Protein AF-C9J8E4-F1 (afdb_monomer_lite)

Structure (mmCIF, N/CA/C/O backbone):
data_AF-C9J8E4-F1
#
_entry.id   AF-C9J8E4-F1
#
loop_
_atom_site.group_PDB
_atom_site.id
_atom_site.type_symbol
_atom_site.label_atom_id
_atom_site.label_alt_id
_atom_site.label_comp_id
_atom_site.label_asym_id
_atom_site.label_entity_id
_atom_site.label_seq_id
_atom_site.pdbx_PDB_ins_code
_atom_site.Cartn_x
_atom_site.Cartn_y
_atom_site.Cartn_z
_atom_site.occupancy
_atom_site.B_iso_or_equiv
_atom_site.auth_seq_id
_atom_site.auth_comp_id
_atom_site.auth_asym_id
_atom_site.auth_atom_id
_atom_site.pdbx_PDB_model_num
ATOM 1 N N . MET A 1 1 ? -15.011 7.018 44.581 1.00 42.94 1 MET A N 1
ATOM 2 C CA . MET A 1 1 ? -14.290 7.298 43.325 1.00 42.94 1 MET A CA 1
ATOM 3 C C . MET A 1 1 ? -13.657 5.985 42.900 1.00 42.94 1 MET A C 1
ATOM 5 O O . MET A 1 1 ? -12.860 5.458 43.658 1.00 42.94 1 MET A O 1
ATOM 9 N N . ARG A 1 2 ? -14.140 5.370 41.814 1.00 48.75 2 ARG A N 1
ATOM 10 C CA . ARG A 1 2 ? -13.551 4.152 41.240 1.00 48.75 2 ARG A CA 1
ATOM 11 C C . ARG A 1 2 ? -12.399 4.628 40.364 1.00 48.75 2 ARG A C 1
ATOM 13 O O . ARG A 1 2 ? -12.654 5.204 39.313 1.00 48.75 2 ARG A O 1
ATOM 20 N N . GLU A 1 3 ? -11.175 4.491 40.849 1.00 53.59 3 GLU A N 1
ATOM 21 C CA . GLU A 1 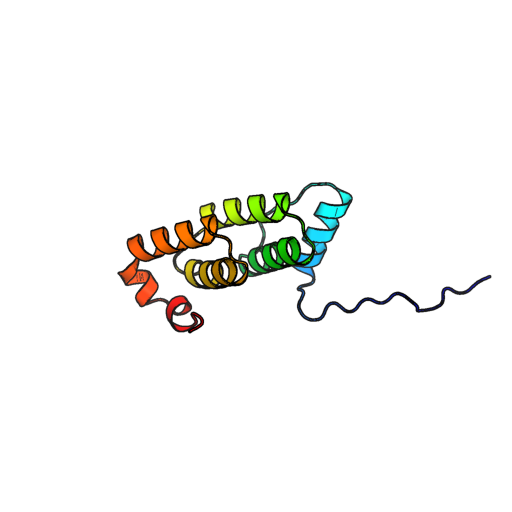3 ? -9.991 4.623 40.004 1.00 53.59 3 GLU A CA 1
ATOM 22 C C . GLU A 1 3 ? -10.079 3.544 38.918 1.00 53.59 3 GLU A C 1
ATOM 24 O O . GLU A 1 3 ? -10.366 2.381 39.213 1.00 53.59 3 GLU A O 1
ATOM 29 N N . SER A 1 4 ? -9.951 3.950 37.656 1.00 60.94 4 SER A N 1
ATOM 30 C CA . SER A 1 4 ? -9.931 3.055 36.504 1.00 60.94 4 SER A CA 1
ATOM 31 C C . SER A 1 4 ? -8.790 2.052 36.675 1.00 60.94 4 SER A C 1
ATOM 33 O O . SER A 1 4 ? -7.635 2.455 36.801 1.00 60.94 4 SER A O 1
ATOM 35 N N . GLN A 1 5 ? -9.096 0.755 36.697 1.00 60.66 5 GLN A N 1
ATOM 36 C CA . GLN A 1 5 ? -8.067 -0.278 36.578 1.00 60.66 5 GLN A CA 1
ATOM 37 C C . GLN A 1 5 ? -7.298 -0.052 35.261 1.00 60.66 5 GLN A C 1
ATOM 39 O O . GLN A 1 5 ? -7.939 0.267 34.254 1.00 60.66 5 GLN A O 1
ATOM 44 N N . PRO A 1 6 ? -5.964 -0.220 35.222 1.00 60.06 6 PRO A N 1
ATOM 45 C CA . PRO A 1 6 ? -5.197 -0.229 33.979 1.00 60.06 6 PRO A CA 1
ATOM 46 C C . PRO A 1 6 ? -5.451 -1.555 33.243 1.00 60.06 6 PRO A C 1
ATOM 48 O O . PRO A 1 6 ? -4.574 -2.394 33.089 1.00 60.06 6 PRO A O 1
ATOM 51 N N . GLU A 1 7 ? -6.696 -1.789 32.846 1.00 63.28 7 GLU A N 1
ATOM 52 C CA . GLU A 1 7 ? -7.149 -2.960 32.102 1.00 63.28 7 GLU A CA 1
ATOM 53 C C . GLU A 1 7 ? -7.727 -2.476 30.771 1.00 63.28 7 GLU A C 1
ATOM 55 O O . GLU A 1 7 ? -8.941 -2.467 30.607 1.00 63.28 7 GLU A O 1
ATOM 60 N N . ALA A 1 8 ? -6.872 -2.006 29.852 1.00 70.81 8 ALA A N 1
ATOM 61 C CA . ALA A 1 8 ? -7.169 -1.943 28.408 1.00 70.81 8 ALA A CA 1
ATOM 62 C C . ALA A 1 8 ? -6.001 -1.386 27.561 1.00 70.81 8 ALA A C 1
ATOM 64 O O . ALA A 1 8 ? -6.239 -0.728 26.550 1.00 70.81 8 ALA A O 1
ATOM 65 N N . GLU A 1 9 ? -4.735 -1.598 27.927 1.00 80.88 9 GLU A N 1
ATOM 66 C CA . GLU A 1 9 ? -3.655 -1.295 26.977 1.00 80.88 9 GLU A CA 1
ATOM 67 C C . GLU A 1 9 ? -3.547 -2.442 25.967 1.00 80.88 9 GLU A C 1
ATOM 69 O O . GLU A 1 9 ? -3.284 -3.586 26.337 1.00 80.88 9 GLU A O 1
ATOM 74 N N . ILE A 1 10 ? -3.789 -2.143 24.687 1.00 85.06 10 ILE A N 1
ATOM 75 C CA . ILE A 1 10 ? -3.622 -3.090 23.580 1.00 85.06 10 ILE A CA 1
ATOM 76 C C . ILE A 1 10 ? -2.342 -2.694 22.834 1.00 85.06 10 ILE A C 1
ATOM 78 O O . ILE A 1 10 ? -2.365 -1.720 22.078 1.00 85.06 10 ILE A O 1
ATOM 82 N N . PRO A 1 11 ? -1.214 -3.397 23.042 1.00 85.00 11 PRO A N 1
ATOM 83 C CA . PRO A 1 11 ? 0.023 -3.082 22.341 1.00 85.00 11 PRO A CA 1
ATOM 84 C C . PRO A 1 11 ? -0.085 -3.462 20.860 1.00 85.00 11 PRO A C 1
ATOM 86 O O . PRO A 1 11 ? -0.464 -4.583 20.518 1.00 85.00 11 PRO A O 1
ATOM 89 N N . LEU A 1 12 ? 0.298 -2.537 19.980 1.00 85.94 12 LEU A N 1
ATOM 90 C CA . LEU A 1 12 ? 0.407 -2.755 18.538 1.00 85.94 12 LEU A CA 1
ATOM 91 C C . LEU A 1 12 ? 1.894 -2.783 18.169 1.00 85.94 12 LEU A C 1
ATOM 93 O O . LEU A 1 12 ? 2.540 -1.741 18.155 1.00 85.94 12 LEU A O 1
ATOM 97 N N . GLN A 1 13 ? 2.452 -3.978 17.956 1.00 79.56 13 GLN A N 1
ATOM 98 C CA . GLN A 1 13 ? 3.901 -4.153 17.759 1.00 79.56 13 GLN A CA 1
ATOM 99 C C . GLN A 1 13 ? 4.348 -3.878 16.315 1.00 79.56 13 GLN A C 1
ATOM 101 O O . GLN A 1 13 ? 5.363 -3.224 16.111 1.00 79.56 13 GLN A O 1
ATOM 106 N N . ASP A 1 14 ? 3.552 -4.296 15.329 1.00 77.69 14 ASP A N 1
ATOM 107 C CA . ASP A 1 14 ? 3.876 -4.180 13.899 1.00 77.69 14 ASP A CA 1
ATOM 108 C C . ASP A 1 14 ? 2.987 -3.130 13.231 1.00 77.69 14 ASP A C 1
ATOM 110 O O . ASP A 1 14 ? 2.214 -3.410 12.313 1.00 77.69 14 ASP A O 1
ATOM 114 N N . THR A 1 15 ? 2.938 -1.933 13.807 1.00 82.44 15 THR A N 1
ATOM 115 C CA . THR A 1 15 ? 2.047 -0.879 13.323 1.00 82.44 15 THR A CA 1
ATOM 116 C C . THR A 1 15 ? 2.677 0.481 13.552 1.00 82.44 15 THR A C 1
ATOM 118 O O . THR A 1 15 ? 2.944 0.868 14.690 1.00 82.44 15 THR A O 1
ATOM 121 N N . THR A 1 16 ? 2.884 1.223 12.468 1.00 89.31 16 THR A N 1
ATOM 122 C CA . THR A 1 16 ? 3.354 2.605 12.533 1.00 89.31 16 THR A CA 1
ATOM 123 C C . THR A 1 16 ? 2.267 3.521 13.091 1.00 89.31 16 THR A C 1
ATOM 125 O O . THR A 1 16 ? 1.065 3.335 12.861 1.00 89.31 16 THR A O 1
ATOM 128 N N . ALA A 1 17 ? 2.686 4.517 13.875 1.00 90.81 17 ALA A N 1
ATOM 129 C CA . ALA A 1 17 ? 1.763 5.441 14.530 1.00 90.81 17 ALA A CA 1
ATOM 130 C C . ALA A 1 17 ? 0.986 6.273 13.499 1.00 90.81 17 ALA A C 1
ATOM 132 O O . ALA A 1 17 ? -0.194 6.570 13.696 1.00 90.81 17 ALA A O 1
ATOM 133 N N . GLU A 1 18 ? 1.633 6.612 12.388 1.00 92.50 18 GLU A N 1
ATOM 134 C CA . GLU A 1 18 ? 1.089 7.362 11.264 1.00 92.50 18 GLU A CA 1
ATOM 135 C C . GLU A 1 18 ? -0.057 6.594 10.596 1.00 92.50 18 GLU A C 1
ATOM 137 O O . GLU A 1 18 ? -1.191 7.084 10.577 1.00 92.50 18 GLU A O 1
ATOM 142 N N . ALA A 1 19 ? 0.197 5.358 10.151 1.00 93.31 19 ALA A N 1
ATOM 143 C CA . ALA A 1 19 ? -0.808 4.530 9.489 1.00 93.31 19 ALA A CA 1
ATOM 144 C C . ALA A 1 19 ? -1.993 4.221 10.418 1.00 93.31 19 ALA A C 1
ATOM 146 O O . ALA A 1 19 ? -3.156 4.301 10.013 1.00 93.31 19 ALA A O 1
ATOM 147 N N . PHE A 1 20 ? -1.734 3.949 11.701 1.0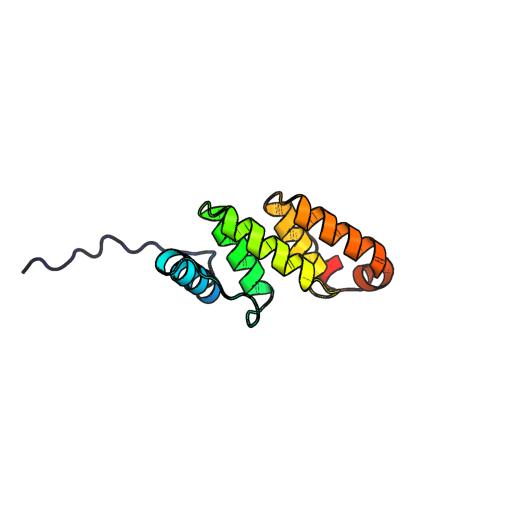0 94.00 20 PHE A N 1
ATOM 148 C CA . PHE A 1 20 ? -2.813 3.723 12.662 1.00 94.00 20 PHE A CA 1
ATOM 149 C C . PHE A 1 20 ? -3.633 4.984 12.937 1.00 94.00 20 PHE A C 1
ATOM 151 O O . PHE A 1 20 ? -4.856 4.921 13.050 1.00 94.00 20 PHE A O 1
ATOM 158 N N . THR A 1 21 ? -2.989 6.151 12.992 1.00 93.31 21 THR A N 1
ATOM 159 C CA . THR A 1 21 ? -3.688 7.432 13.143 1.00 93.31 21 THR A CA 1
ATOM 160 C C . THR A 1 21 ? -4.601 7.702 11.950 1.00 93.31 21 THR A C 1
ATOM 162 O O . THR A 1 21 ? -5.729 8.166 12.136 1.00 93.31 21 THR A O 1
ATOM 165 N N . MET A 1 22 ? -4.156 7.393 10.729 1.00 94.31 22 MET A N 1
ATOM 166 C CA . MET A 1 22 ? -5.008 7.460 9.538 1.00 94.31 22 MET A CA 1
ATOM 167 C C . MET A 1 22 ? -6.205 6.515 9.653 1.00 94.31 22 MET A C 1
ATOM 169 O O . MET A 1 22 ? -7.331 6.922 9.362 1.00 94.31 22 MET A O 1
ATOM 173 N N . LEU A 1 23 ? -5.989 5.290 10.142 1.00 94.44 23 LEU A N 1
ATOM 174 C CA . LEU A 1 23 ? -7.063 4.310 10.303 1.00 94.44 23 LEU A CA 1
ATOM 175 C C . LEU A 1 23 ? -8.087 4.774 11.330 1.00 94.44 23 LEU A C 1
ATOM 177 O O . LEU A 1 23 ? -9.284 4.726 11.061 1.00 94.44 23 LEU A O 1
ATOM 181 N N . LEU A 1 24 ? -7.640 5.293 12.472 1.00 94.38 24 LEU A N 1
ATOM 182 C CA . LEU A 1 24 ? -8.537 5.869 13.468 1.00 94.38 24 LEU A CA 1
ATOM 183 C C . LEU A 1 24 ? -9.342 7.031 12.879 1.00 94.38 24 LEU A C 1
ATOM 185 O O . LEU A 1 24 ? -10.561 7.066 13.029 1.00 94.38 24 LEU A O 1
ATOM 189 N N . LYS A 1 25 ? -8.707 7.959 12.152 1.00 93.88 25 LYS A N 1
ATOM 190 C CA . LYS A 1 25 ? -9.434 9.048 11.478 1.00 93.88 25 LYS A CA 1
ATOM 191 C C . LYS A 1 25 ? -10.503 8.503 10.533 1.00 93.88 25 LYS A C 1
ATOM 193 O O . LYS A 1 25 ? -11.630 8.996 10.568 1.00 93.88 25 LYS A O 1
ATOM 198 N N . TYR A 1 26 ? -10.186 7.474 9.751 1.00 94.81 26 TYR A N 1
ATOM 199 C CA . TYR A 1 26 ? -11.161 6.822 8.884 1.00 94.81 26 TYR A CA 1
ATOM 200 C C . TYR A 1 26 ? -12.308 6.192 9.684 1.00 94.81 26 TYR A C 1
ATOM 202 O O . TYR A 1 26 ? -13.464 6.476 9.391 1.00 94.81 26 TYR A O 1
ATOM 210 N N . ILE A 1 27 ? -12.022 5.437 10.747 1.00 94.69 27 ILE A N 1
ATOM 211 C CA . ILE A 1 27 ? -13.042 4.804 11.603 1.00 94.69 27 ILE A CA 1
ATOM 212 C C . ILE A 1 27 ? -14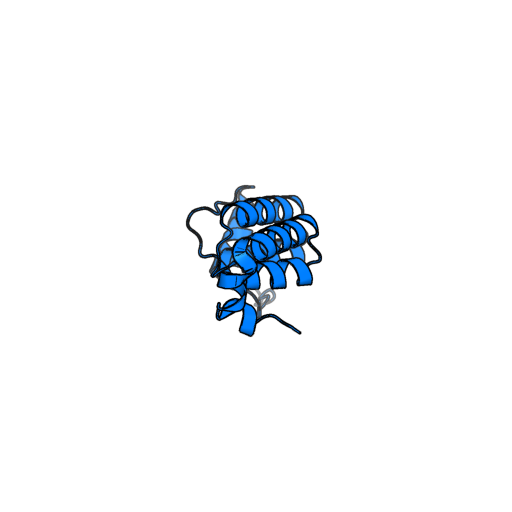.011 5.840 12.192 1.00 94.69 27 ILE A C 1
ATOM 214 O O . ILE A 1 27 ? -15.217 5.609 12.231 1.00 94.69 27 ILE A O 1
ATOM 218 N N . TYR A 1 28 ? -13.504 6.992 12.634 1.00 95.12 28 TYR A N 1
ATOM 219 C CA . TYR A 1 28 ? -14.329 8.018 13.280 1.00 95.12 28 TYR A CA 1
ATOM 220 C C . TYR A 1 28 ? -15.035 8.971 12.305 1.00 95.12 28 TYR A C 1
ATOM 222 O O . TYR A 1 28 ? -16.013 9.609 12.693 1.00 95.12 28 TYR A O 1
ATOM 230 N N . THR A 1 29 ? -14.555 9.111 11.066 1.00 94.19 29 THR A N 1
ATOM 231 C CA . THR A 1 29 ? -15.069 10.125 10.119 1.00 94.19 29 THR A CA 1
ATOM 232 C C . THR A 1 29 ? -15.600 9.558 8.804 1.00 94.19 29 THR A C 1
ATOM 234 O O . THR A 1 29 ? -16.254 10.282 8.051 1.00 94.19 29 THR A O 1
ATOM 237 N N . GLY A 1 30 ? -15.307 8.293 8.503 1.00 91.81 30 GLY A N 1
ATOM 238 C CA . GLY A 1 30 ? -15.553 7.658 7.209 1.00 91.81 30 GLY A CA 1
ATOM 239 C C . GLY A 1 30 ? -14.694 8.212 6.067 1.00 91.81 30 GLY A C 1
ATOM 240 O O . GLY A 1 30 ? -15.033 8.007 4.904 1.00 91.81 30 GLY A O 1
ATOM 241 N N . ARG A 1 31 ? -13.629 8.974 6.358 1.00 89.88 31 ARG A N 1
ATOM 242 C CA . ARG A 1 31 ? -12.785 9.639 5.350 1.00 89.88 31 ARG A CA 1
ATOM 243 C C . ARG A 1 31 ? -11.305 9.369 5.604 1.00 89.88 31 ARG A C 1
ATOM 245 O O . ARG A 1 31 ? -10.844 9.460 6.738 1.00 89.88 31 ARG A O 1
ATOM 252 N N . ALA A 1 32 ? -10.568 9.092 4.532 1.00 89.69 32 ALA A N 1
ATOM 253 C CA . ALA A 1 32 ? -9.113 8.972 4.526 1.00 89.69 32 ALA A CA 1
ATOM 254 C C . ALA A 1 32 ? -8.530 9.871 3.426 1.00 89.69 32 ALA A C 1
ATOM 256 O O . ALA A 1 32 ? -9.108 9.980 2.344 1.00 89.69 32 ALA A O 1
ATOM 257 N N . THR A 1 33 ? -7.398 10.513 3.710 1.00 90.00 33 THR A N 1
ATOM 258 C CA . THR A 1 33 ? -6.642 11.323 2.746 1.00 90.00 33 THR A CA 1
ATOM 259 C C . THR A 1 33 ? -5.331 10.608 2.469 1.00 90.00 33 THR A C 1
ATOM 261 O O . THR A 1 33 ? -4.597 10.336 3.411 1.00 90.00 33 THR A O 1
ATOM 264 N N . LEU A 1 34 ? -5.055 10.294 1.202 1.00 89.56 34 LEU A N 1
ATOM 265 C CA . LEU A 1 34 ? -3.889 9.494 0.802 1.00 89.56 34 LEU A CA 1
ATOM 266 C C . LEU A 1 34 ? -2.800 10.316 0.088 1.00 89.56 34 LEU A C 1
ATOM 268 O O . LEU A 1 34 ? -1.697 9.829 -0.109 1.00 89.56 34 LEU A O 1
ATOM 272 N N . THR A 1 35 ? -3.101 11.556 -0.311 1.00 86.25 35 THR A N 1
ATOM 273 C CA . THR A 1 35 ? -2.297 12.329 -1.275 1.00 86.25 35 THR A CA 1
ATOM 274 C C . THR A 1 35 ? -0.968 12.871 -0.766 1.00 86.25 35 THR A C 1
ATOM 276 O O . THR A 1 35 ? -0.077 13.098 -1.576 1.00 86.25 35 THR A O 1
ATOM 279 N N . ASP A 1 36 ? -0.838 13.096 0.539 1.00 83.12 36 ASP A N 1
ATOM 280 C CA . ASP A 1 36 ? 0.339 13.742 1.141 1.00 83.12 36 ASP A CA 1
ATOM 281 C C . ASP A 1 36 ? 1.172 12.771 1.993 1.00 83.12 36 ASP A C 1
ATOM 283 O O . ASP A 1 36 ? 2.096 13.178 2.698 1.00 83.12 36 ASP A O 1
ATOM 287 N N . GLU A 1 37 ? 0.832 11.483 1.949 1.00 88.25 37 GLU A N 1
ATOM 288 C CA . GLU A 1 37 ? 1.442 10.456 2.784 1.00 88.25 37 GLU A CA 1
ATOM 289 C C . GLU A 1 37 ? 2.592 9.761 2.057 1.00 88.25 37 GLU A C 1
ATOM 291 O O . GLU A 1 37 ? 2.618 9.640 0.830 1.00 88.25 37 GLU A O 1
ATOM 296 N N . LYS A 1 38 ? 3.571 9.288 2.830 1.00 89.25 38 LYS A N 1
ATOM 297 C CA . LYS A 1 38 ? 4.688 8.513 2.281 1.00 89.25 38 LYS A CA 1
ATOM 298 C C . LYS A 1 38 ? 4.195 7.154 1.793 1.00 89.25 38 LYS A C 1
ATOM 300 O O . LYS A 1 38 ? 3.313 6.557 2.402 1.00 89.25 38 LYS A O 1
ATOM 305 N N . GLU A 1 39 ? 4.839 6.624 0.761 1.00 88.38 39 GLU A N 1
ATOM 306 C CA . GLU A 1 39 ? 4.500 5.320 0.173 1.00 88.38 39 GLU A CA 1
ATOM 307 C C . GLU A 1 39 ? 4.531 4.187 1.212 1.00 88.38 39 GLU A C 1
ATOM 309 O O . GLU A 1 39 ? 3.594 3.400 1.284 1.00 88.38 39 GLU A O 1
ATOM 314 N N . GLU A 1 40 ? 5.543 4.164 2.086 1.00 88.75 40 GLU A N 1
ATOM 315 C CA . GLU A 1 40 ? 5.638 3.209 3.203 1.00 88.75 40 GLU A CA 1
ATOM 316 C C . GLU A 1 40 ? 4.418 3.287 4.138 1.00 88.75 40 GLU A C 1
ATOM 318 O O . GLU A 1 40 ? 3.843 2.265 4.501 1.00 88.75 40 GLU A O 1
ATOM 323 N N . VAL A 1 41 ? 3.959 4.504 4.460 1.00 92.44 41 VAL A N 1
ATOM 324 C CA . VAL A 1 41 ? 2.781 4.726 5.316 1.00 92.44 41 VAL A CA 1
ATOM 325 C C . VAL A 1 41 ? 1.507 4.257 4.619 1.00 92.44 41 VAL A C 1
ATOM 327 O O . VAL A 1 41 ? 0.624 3.708 5.272 1.00 92.44 41 VAL A O 1
ATOM 330 N N . LEU A 1 42 ? 1.400 4.428 3.300 1.00 93.62 42 LEU A N 1
ATOM 331 C CA . LEU A 1 42 ? 0.261 3.939 2.519 1.00 93.62 42 LEU A CA 1
ATOM 332 C C . LEU A 1 42 ? 0.219 2.408 2.451 1.00 93.62 42 LEU A C 1
ATOM 334 O O . LEU A 1 42 ? -0.864 1.827 2.528 1.00 93.62 42 LEU A O 1
ATOM 338 N N . LEU A 1 43 ? 1.375 1.750 2.337 1.00 93.25 43 LEU A N 1
ATOM 339 C CA . LEU A 1 43 ? 1.480 0.288 2.376 1.00 93.25 43 LEU A CA 1
ATOM 340 C C . LEU A 1 43 ? 1.145 -0.261 3.769 1.00 93.25 43 LEU A C 1
ATOM 342 O O . LEU A 1 43 ? 0.383 -1.223 3.882 1.00 93.25 43 LEU A O 1
ATOM 346 N N . ASP A 1 44 ? 1.623 0.390 4.830 1.00 93.50 44 ASP A N 1
ATOM 347 C CA . ASP A 1 44 ? 1.216 0.078 6.200 1.00 93.50 44 ASP A CA 1
ATOM 348 C C . ASP A 1 44 ? -0.286 0.304 6.386 1.00 93.50 44 ASP A C 1
ATOM 350 O O . ASP A 1 44 ? -0.986 -0.524 6.963 1.00 93.50 44 ASP A O 1
ATOM 354 N N . PHE A 1 45 ? -0.831 1.394 5.859 1.00 94.69 45 PHE A N 1
ATOM 355 C CA . PHE A 1 45 ? -2.255 1.687 5.944 1.00 94.69 45 PHE A CA 1
ATOM 356 C C . PHE A 1 45 ? -3.104 0.624 5.236 1.00 94.69 45 PHE A C 1
ATOM 358 O O . PHE A 1 45 ? -4.093 0.152 5.804 1.00 94.69 45 PHE A O 1
ATOM 365 N N . LEU A 1 46 ? -2.674 0.176 4.053 1.00 94.81 46 LEU A N 1
ATOM 366 C CA . LEU A 1 46 ? -3.262 -0.957 3.339 1.00 94.81 46 LEU A CA 1
ATOM 367 C C . LEU A 1 46 ? -3.197 -2.241 4.180 1.00 94.81 46 LEU A C 1
ATOM 369 O O . LEU A 1 46 ? -4.199 -2.946 4.300 1.00 94.81 46 LEU A O 1
ATOM 373 N N . SER A 1 47 ? -2.058 -2.511 4.828 1.00 93.31 47 SER A N 1
ATOM 374 C CA . SER A 1 47 ? -1.903 -3.672 5.714 1.00 93.31 47 SER A CA 1
ATOM 375 C C . SER A 1 47 ? -2.893 -3.661 6.877 1.00 93.31 47 SER A C 1
ATOM 377 O O . SER A 1 47 ? -3.463 -4.695 7.228 1.00 93.31 47 SER A O 1
ATOM 379 N N . LEU A 1 48 ? -3.146 -2.487 7.461 1.00 94.31 48 LEU A N 1
ATOM 380 C CA . LEU A 1 48 ? -4.087 -2.334 8.563 1.00 94.31 48 LEU A CA 1
ATOM 381 C C . LEU A 1 48 ? -5.532 -2.460 8.079 1.00 94.31 48 LEU A C 1
ATOM 383 O O . LEU A 1 48 ? -6.340 -3.090 8.762 1.00 94.31 48 LEU A O 1
ATOM 387 N N . ALA A 1 49 ? -5.857 -1.903 6.908 1.00 94.69 49 ALA A N 1
ATOM 388 C CA . ALA A 1 49 ? -7.169 -2.065 6.289 1.00 94.69 49 ALA A CA 1
ATOM 389 C C . ALA A 1 49 ? -7.491 -3.552 6.080 1.00 94.69 49 ALA A C 1
ATOM 391 O O . ALA A 1 49 ? -8.560 -4.003 6.493 1.00 94.69 49 ALA A O 1
ATOM 392 N N . HIS A 1 50 ? -6.531 -4.323 5.566 1.00 93.69 50 HIS A N 1
ATOM 393 C CA . HIS A 1 50 ? -6.656 -5.771 5.421 1.00 93.69 50 HIS A CA 1
ATOM 394 C C . HIS A 1 50 ? -6.798 -6.475 6.779 1.00 93.69 50 HIS A C 1
ATOM 396 O O . HIS A 1 50 ? -7.766 -7.195 7.030 1.00 93.69 50 HIS A O 1
ATOM 402 N N . LYS A 1 51 ? -5.863 -6.217 7.704 1.00 92.12 51 LYS A N 1
ATOM 403 C CA . LYS A 1 51 ? -5.789 -6.858 9.029 1.00 92.12 51 LYS A CA 1
ATOM 404 C C . LYS A 1 51 ? -7.054 -6.665 9.865 1.00 92.12 51 LYS A C 1
ATOM 406 O O . LYS A 1 51 ? -7.448 -7.580 10.585 1.00 92.12 51 LYS A O 1
ATOM 411 N N . TYR A 1 52 ? -7.667 -5.485 9.801 1.00 92.12 52 TYR A N 1
ATOM 412 C CA . TYR A 1 52 ? -8.873 -5.160 10.565 1.00 92.12 52 TYR A CA 1
ATOM 413 C C . TYR A 1 52 ? -10.178 -5.329 9.771 1.00 92.12 52 TYR A C 1
ATOM 415 O O . TYR A 1 52 ? -11.250 -5.119 10.336 1.00 92.12 52 TYR A O 1
ATOM 423 N N . GLY A 1 53 ? -10.112 -5.750 8.504 1.00 93.19 53 GLY A N 1
ATOM 424 C CA . GLY A 1 53 ? -11.285 -6.101 7.704 1.00 93.19 53 GLY A CA 1
ATOM 425 C C . GLY A 1 53 ? -12.075 -4.903 7.171 1.00 93.19 53 GLY A C 1
ATOM 426 O O . GLY A 1 53 ? -13.303 -4.903 7.240 1.00 93.19 53 GLY A O 1
ATOM 427 N N . PHE A 1 54 ? -11.390 -3.894 6.630 1.00 94.88 54 PHE A N 1
ATOM 428 C CA . PHE A 1 54 ? -11.989 -2.739 5.951 1.00 94.88 54 PHE A CA 1
ATOM 429 C C . PHE A 1 54 ? -11.860 -2.867 4.419 1.00 94.88 54 PHE A C 1
ATOM 431 O O . PHE A 1 54 ? -10.987 -2.228 3.831 1.00 94.88 54 PHE A O 1
ATOM 438 N N . PRO A 1 55 ? -12.724 -3.650 3.742 1.00 92.44 55 PRO A N 1
ATOM 439 C CA . PRO A 1 55 ? -12.571 -3.950 2.315 1.00 92.44 55 PRO A CA 1
ATOM 440 C C . PRO A 1 55 ? -12.685 -2.712 1.416 1.00 92.44 55 PRO A C 1
ATOM 442 O O . PRO A 1 55 ? -11.901 -2.557 0.490 1.00 92.44 55 PRO A O 1
ATOM 445 N N . GLU A 1 56 ? -13.597 -1.779 1.710 1.00 92.12 56 GLU A N 1
ATOM 446 C CA . GLU A 1 56 ? -13.730 -0.542 0.920 1.00 92.12 56 GLU A CA 1
ATOM 447 C C . GLU A 1 56 ? -12.477 0.341 1.009 1.00 92.12 56 GLU A C 1
ATOM 449 O O . GLU A 1 56 ? -12.100 1.015 0.047 1.00 92.12 56 GLU A O 1
ATOM 454 N N . LEU A 1 57 ? -11.823 0.333 2.174 1.00 93.50 57 LEU A N 1
ATOM 455 C CA . LEU A 1 57 ? -10.592 1.074 2.406 1.00 93.50 57 LEU A CA 1
ATOM 456 C C . LEU A 1 57 ? -9.401 0.396 1.725 1.00 93.50 57 LEU A C 1
ATOM 458 O O . LEU A 1 57 ? -8.566 1.084 1.140 1.00 93.50 57 LEU A O 1
ATOM 462 N N . GLU A 1 58 ? -9.343 -0.933 1.781 1.00 94.00 58 GLU A N 1
ATOM 463 C CA . GLU A 1 58 ? -8.355 -1.752 1.079 1.00 94.00 58 GLU A CA 1
ATOM 464 C C . GLU A 1 58 ? -8.434 -1.529 -0.437 1.00 94.00 58 GLU A C 1
ATOM 466 O O . GLU A 1 58 ? -7.416 -1.220 -1.063 1.00 94.00 58 GLU A O 1
ATOM 471 N N . ASP A 1 59 ? -9.638 -1.588 -1.013 1.00 93.38 59 ASP A N 1
ATOM 472 C CA . ASP A 1 59 ? -9.881 -1.327 -2.434 1.00 93.38 59 ASP A CA 1
ATOM 473 C C . ASP A 1 59 ? -9.465 0.103 -2.812 1.00 93.38 59 ASP A C 1
ATOM 475 O O . ASP A 1 59 ? -8.675 0.295 -3.737 1.00 93.38 59 ASP A O 1
ATOM 479 N N . SER A 1 60 ? -9.922 1.110 -2.058 1.00 93.25 60 SER A N 1
ATOM 480 C CA . SER A 1 60 ? -9.610 2.522 -2.337 1.00 93.25 60 SER A CA 1
ATOM 481 C C . SER A 1 60 ? -8.110 2.821 -2.246 1.00 93.25 60 SER A C 1
ATOM 483 O O . SER A 1 60 ? -7.562 3.560 -3.065 1.00 93.25 60 SER A O 1
ATOM 485 N N . THR A 1 61 ? -7.428 2.239 -1.256 1.00 94.12 61 THR A N 1
ATOM 486 C CA . THR A 1 61 ? -5.981 2.417 -1.069 1.00 94.12 61 THR A CA 1
ATOM 487 C C . THR A 1 61 ? -5.203 1.704 -2.172 1.00 94.12 61 THR A C 1
ATOM 489 O O . THR A 1 61 ? -4.259 2.271 -2.718 1.00 94.12 61 THR A O 1
ATOM 492 N N . SER A 1 62 ? -5.634 0.504 -2.571 1.00 94.62 62 SER A N 1
ATOM 493 C CA . SER A 1 62 ? -5.038 -0.244 -3.684 1.00 94.62 62 SER A CA 1
ATOM 494 C C . SER A 1 62 ? -5.177 0.494 -5.016 1.00 94.62 62 SER A C 1
ATOM 496 O O . SER A 1 62 ? -4.220 0.573 -5.789 1.00 94.62 62 SER A O 1
ATOM 498 N N . GLU A 1 63 ? -6.352 1.064 -5.290 1.00 93.75 63 GLU A N 1
ATOM 499 C CA . GLU A 1 63 ? -6.586 1.877 -6.485 1.00 93.75 63 GLU A CA 1
ATOM 500 C C . GLU A 1 63 ? -5.698 3.121 -6.494 1.00 93.75 63 GLU A C 1
ATOM 502 O O . GLU A 1 63 ? -5.084 3.424 -7.517 1.00 93.75 63 GLU A O 1
ATOM 507 N N . TYR A 1 64 ? -5.560 3.801 -5.354 1.00 94.38 64 TYR A N 1
ATOM 508 C CA . TYR A 1 64 ? -4.673 4.953 -5.239 1.00 94.38 64 TYR A CA 1
ATOM 509 C C . TYR A 1 64 ? -3.203 4.581 -5.474 1.00 94.38 64 TYR A C 1
ATOM 511 O O . TYR A 1 64 ? -2.536 5.237 -6.278 1.00 94.38 64 TYR A O 1
ATOM 519 N N . LEU A 1 65 ? -2.720 3.492 -4.865 1.00 94.50 65 LEU A N 1
ATOM 520 C CA . LEU A 1 65 ? -1.357 2.987 -5.068 1.00 94.50 65 LEU A CA 1
ATOM 521 C C . LEU A 1 65 ? -1.066 2.712 -6.548 1.00 94.50 65 LEU A C 1
ATOM 523 O O . LEU A 1 65 ? -0.002 3.087 -7.034 1.00 94.50 65 LEU A O 1
ATOM 527 N N . CYS A 1 66 ? -2.032 2.169 -7.301 1.00 93.81 66 CYS A N 1
ATOM 528 C CA . CYS A 1 66 ? -1.889 1.966 -8.748 1.00 93.81 66 CYS A CA 1
ATOM 529 C C . CYS A 1 66 ? -1.612 3.270 -9.518 1.00 93.81 66 CYS A C 1
ATOM 531 O O . CYS A 1 66 ? -0.947 3.233 -10.553 1.00 93.81 66 CYS A O 1
ATOM 533 N N . THR A 1 67 ? -2.124 4.415 -9.049 1.00 93.25 67 THR A N 1
ATOM 534 C CA . THR A 1 67 ? -1.958 5.711 -9.734 1.00 93.25 67 THR A CA 1
ATOM 535 C C . THR A 1 67 ? -0.600 6.363 -9.497 1.00 93.25 67 THR A C 1
ATOM 537 O O . THR A 1 67 ? -0.188 7.201 -10.297 1.00 93.25 67 THR A O 1
ATOM 540 N N . ILE A 1 68 ? 0.097 5.970 -8.429 1.00 92.94 68 ILE A N 1
ATOM 541 C CA . ILE A 1 68 ? 1.384 6.550 -8.023 1.00 92.94 68 ILE A CA 1
ATOM 542 C C . ILE A 1 68 ? 2.563 5.586 -8.222 1.00 92.94 68 ILE A C 1
ATOM 544 O O . ILE A 1 68 ? 3.673 5.874 -7.775 1.00 92.94 68 ILE A O 1
ATOM 548 N N . LEU A 1 69 ? 2.343 4.449 -8.896 1.00 93.50 69 LEU A N 1
ATOM 549 C CA . LEU A 1 69 ? 3.397 3.476 -9.193 1.00 93.50 69 LEU A CA 1
ATOM 550 C C . LEU A 1 69 ? 4.567 4.122 -9.946 1.00 93.50 69 LEU A C 1
ATOM 552 O O . LEU A 1 69 ? 4.395 4.819 -10.948 1.00 93.50 69 LEU A O 1
ATOM 556 N N . ASN A 1 70 ? 5.772 3.837 -9.471 1.00 92.81 70 ASN A N 1
ATOM 557 C CA . ASN A 1 70 ? 7.034 4.283 -10.032 1.00 92.81 70 ASN A CA 1
ATOM 558 C C . ASN A 1 70 ? 8.112 3.194 -9.851 1.00 92.81 70 ASN A C 1
ATOM 560 O O . ASN A 1 70 ? 7.902 2.174 -9.201 1.00 92.81 70 ASN A O 1
ATOM 564 N N . ILE A 1 71 ? 9.289 3.394 -10.443 1.00 90.88 71 ILE A N 1
ATOM 565 C CA . ILE A 1 71 ? 10.367 2.385 -10.447 1.00 90.88 71 ILE A CA 1
ATOM 566 C C . ILE A 1 71 ? 10.913 2.098 -9.041 1.00 90.88 71 ILE A C 1
ATOM 568 O O . ILE A 1 71 ? 11.387 0.992 -8.785 1.00 90.88 71 ILE A O 1
ATOM 572 N N . GLN A 1 72 ? 10.853 3.076 -8.136 1.00 88.50 72 GLN A N 1
ATOM 573 C CA . GLN A 1 72 ? 11.352 2.941 -6.768 1.00 88.50 72 GLN A CA 1
ATOM 574 C C . GLN A 1 72 ? 10.366 2.155 -5.893 1.00 88.50 72 GLN A C 1
ATOM 576 O O . GLN A 1 72 ? 10.793 1.339 -5.082 1.00 88.50 72 GLN A O 1
ATOM 581 N N . ASN A 1 73 ? 9.060 2.346 -6.101 1.00 90.94 73 ASN A N 1
ATOM 582 C CA . ASN A 1 73 ? 8.017 1.805 -5.228 1.00 90.94 73 ASN A CA 1
ATOM 583 C C . ASN A 1 73 ? 7.360 0.511 -5.731 1.00 90.94 73 ASN A C 1
ATOM 585 O O . ASN A 1 73 ? 6.758 -0.216 -4.935 1.00 90.94 73 ASN A O 1
ATOM 589 N N . VAL A 1 74 ? 7.464 0.201 -7.029 1.00 93.56 74 VAL A N 1
ATOM 590 C CA . VAL A 1 74 ? 6.690 -0.889 -7.639 1.00 93.56 74 VAL A CA 1
ATOM 591 C C . VAL A 1 74 ? 7.029 -2.244 -7.029 1.00 93.56 74 VAL A C 1
ATOM 593 O O . VAL A 1 74 ? 6.129 -3.052 -6.820 1.00 93.56 74 VAL A O 1
ATOM 596 N N . CYS A 1 75 ? 8.296 -2.474 -6.678 1.00 92.44 75 CYS A N 1
ATOM 597 C CA . CYS A 1 75 ? 8.733 -3.726 -6.066 1.00 92.44 75 CYS A CA 1
ATOM 598 C C . CYS A 1 75 ? 8.144 -3.904 -4.660 1.00 92.44 75 CYS A C 1
ATOM 600 O O . CYS A 1 75 ? 7.539 -4.934 -4.379 1.00 92.44 75 CYS A O 1
ATOM 602 N N . MET A 1 76 ? 8.227 -2.873 -3.811 1.00 91.81 76 MET A N 1
ATOM 603 C CA . MET A 1 76 ? 7.650 -2.923 -2.459 1.00 91.81 76 MET A CA 1
ATOM 604 C C . MET A 1 76 ? 6.124 -3.066 -2.507 1.00 91.81 76 MET A C 1
ATOM 606 O O . MET A 1 76 ? 5.534 -3.844 -1.760 1.00 91.81 76 MET A O 1
ATOM 610 N N . THR A 1 77 ? 5.477 -2.357 -3.434 1.00 93.50 77 THR A N 1
ATOM 611 C CA . THR A 1 77 ? 4.025 -2.443 -3.626 1.00 93.50 77 THR A CA 1
ATOM 612 C C . THR A 1 77 ? 3.615 -3.825 -4.136 1.00 93.50 77 THR A C 1
ATOM 614 O O . THR A 1 77 ? 2.591 -4.356 -3.714 1.00 93.50 77 THR A O 1
ATOM 617 N N . PHE A 1 78 ? 4.412 -4.437 -5.016 1.00 93.94 78 PHE A N 1
ATOM 618 C CA . PHE A 1 78 ? 4.191 -5.802 -5.486 1.00 93.94 78 PHE A CA 1
ATOM 619 C C . PHE A 1 78 ? 4.306 -6.829 -4.357 1.00 93.94 78 PHE A C 1
ATOM 621 O O . PHE A 1 78 ? 3.416 -7.671 -4.238 1.00 93.94 78 PHE A O 1
ATOM 628 N N . ASP A 1 79 ? 5.341 -6.743 -3.517 1.00 92.56 79 ASP A N 1
ATOM 629 C CA . ASP A 1 79 ? 5.514 -7.636 -2.364 1.00 92.56 79 ASP A CA 1
ATOM 630 C C . ASP A 1 79 ? 4.288 -7.576 -1.440 1.00 92.56 79 ASP A C 1
ATOM 632 O O . ASP A 1 79 ? 3.707 -8.608 -1.098 1.00 92.56 79 ASP A O 1
ATOM 636 N N . VAL A 1 80 ? 3.828 -6.367 -1.105 1.00 92.44 80 VAL A N 1
ATOM 637 C CA . VAL A 1 80 ? 2.638 -6.147 -0.267 1.00 92.44 80 VAL A CA 1
ATOM 638 C C . VAL A 1 80 ? 1.365 -6.673 -0.937 1.00 92.44 80 VAL A C 1
ATOM 640 O O . VAL A 1 80 ? 0.566 -7.361 -0.302 1.00 92.44 80 VAL A O 1
ATOM 643 N N . ALA A 1 81 ? 1.176 -6.396 -2.228 1.00 93.44 81 ALA A N 1
ATOM 644 C CA . ALA A 1 81 ? 0.018 -6.874 -2.979 1.00 93.44 81 ALA A CA 1
ATOM 645 C C . ALA A 1 81 ? -0.024 -8.405 -3.062 1.00 93.44 81 ALA A C 1
ATOM 647 O O . ALA A 1 81 ? -1.093 -9.004 -2.955 1.00 93.44 81 ALA A O 1
ATOM 648 N N . SER A 1 82 ? 1.137 -9.036 -3.242 1.00 93.12 82 SER A N 1
ATOM 649 C CA . SER A 1 82 ? 1.289 -10.489 -3.249 1.00 93.12 82 SER A CA 1
ATOM 650 C C . SER A 1 82 ? 0.983 -11.081 -1.869 1.00 93.12 82 SER A C 1
ATOM 652 O O . SER A 1 82 ? 0.185 -12.014 -1.765 1.00 93.12 82 SER A O 1
ATOM 654 N N . LEU A 1 83 ? 1.525 -10.484 -0.800 1.00 92.38 83 LEU A N 1
ATOM 655 C CA . LEU A 1 83 ? 1.316 -10.912 0.585 1.00 92.38 83 LEU A CA 1
ATOM 656 C C . LEU A 1 83 ? -0.167 -10.910 0.981 1.00 92.38 83 LEU A C 1
ATOM 658 O O . LEU A 1 83 ? -0.653 -11.888 1.548 1.00 92.38 83 LEU A O 1
ATOM 662 N N . TYR A 1 84 ? -0.892 -9.841 0.648 1.00 90.81 84 TYR A N 1
ATOM 663 C CA . TYR A 1 84 ? -2.322 -9.709 0.952 1.00 90.81 84 TYR A CA 1
ATOM 664 C C . TYR A 1 84 ? -3.240 -10.298 -0.125 1.00 90.81 84 TYR A C 1
ATOM 666 O O . TYR A 1 84 ? -4.458 -10.195 -0.019 1.00 90.81 84 TYR A O 1
ATOM 674 N N . SER A 1 85 ? -2.678 -10.961 -1.144 1.00 92.50 85 SER A N 1
ATOM 675 C CA . SER A 1 85 ? -3.432 -11.583 -2.239 1.00 92.50 85 SER A CA 1
ATOM 676 C C . SER A 1 85 ? -4.402 -10.611 -2.927 1.00 92.50 85 SER A C 1
ATOM 678 O O . SER A 1 85 ? -5.578 -10.922 -3.112 1.00 92.50 85 SER A O 1
ATOM 680 N N . LEU A 1 86 ? -3.903 -9.435 -3.324 1.00 92.88 86 LEU A N 1
ATOM 681 C CA . LEU A 1 86 ? -4.664 -8.350 -3.955 1.00 92.88 86 LEU A CA 1
ATOM 682 C C . LEU A 1 86 ? -4.519 -8.396 -5.489 1.00 92.88 86 LEU A C 1
ATOM 684 O O . LEU A 1 86 ? -3.677 -7.694 -6.057 1.00 92.88 86 LEU A O 1
ATOM 688 N N . PRO A 1 87 ? -5.344 -9.176 -6.218 1.00 91.12 87 PRO A N 1
ATOM 689 C CA . PRO A 1 87 ? -5.069 -9.540 -7.610 1.00 91.12 87 PRO A CA 1
ATOM 690 C C . PRO A 1 87 ? -5.014 -8.342 -8.561 1.00 91.12 87 PRO A C 1
ATOM 692 O O . PRO A 1 87 ? -4.223 -8.343 -9.505 1.00 91.12 87 PRO A O 1
ATOM 695 N N . LYS A 1 88 ? -5.836 -7.310 -8.324 1.00 91.31 88 LYS A N 1
ATOM 696 C CA . LYS A 1 88 ? -5.843 -6.091 -9.145 1.00 91.31 88 LYS A CA 1
ATOM 697 C C . LYS A 1 88 ? -4.519 -5.336 -9.019 1.00 91.31 88 LYS A C 1
ATOM 699 O O . LYS A 1 88 ? -3.912 -5.012 -10.037 1.00 91.31 88 LYS A O 1
ATOM 704 N N . LEU A 1 89 ? -4.064 -5.103 -7.786 1.00 93.62 89 LEU A N 1
ATOM 705 C CA . LEU A 1 89 ? -2.823 -4.383 -7.511 1.00 93.62 89 LEU A CA 1
ATOM 706 C C . LEU A 1 89 ? -1.613 -5.185 -8.000 1.00 93.62 89 LEU A C 1
ATOM 708 O O . LEU A 1 89 ? -0.777 -4.643 -8.716 1.00 93.62 89 LEU A O 1
ATOM 712 N N . THR A 1 90 ? -1.574 -6.496 -7.735 1.00 94.94 90 THR A N 1
ATOM 713 C CA . THR A 1 90 ? -0.527 -7.392 -8.249 1.00 94.94 90 THR A CA 1
ATOM 714 C C . THR A 1 90 ? -0.445 -7.339 -9.774 1.00 94.94 90 THR A C 1
ATOM 716 O O . THR A 1 90 ? 0.642 -7.179 -10.325 1.00 94.94 90 THR A O 1
ATOM 719 N N .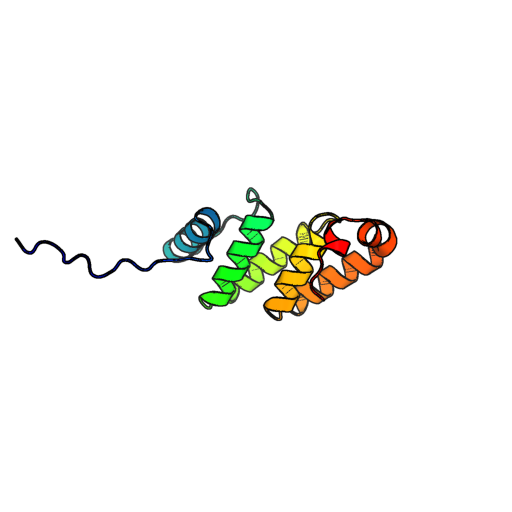 CYS A 1 91 ? -1.582 -7.427 -10.472 1.00 94.50 91 CYS A N 1
ATOM 720 C CA . CYS A 1 91 ? -1.622 -7.366 -11.932 1.00 94.50 91 CYS A CA 1
ATOM 721 C C . CYS A 1 91 ? -1.089 -6.027 -12.463 1.00 94.50 91 CYS A C 1
ATOM 723 O O . CYS A 1 91 ? -0.270 -6.017 -13.383 1.00 94.50 91 CYS A O 1
ATOM 725 N N . MET A 1 92 ? -1.492 -4.911 -11.853 1.00 94.50 92 MET A N 1
ATOM 726 C CA . MET A 1 92 ? -1.017 -3.580 -12.237 1.00 94.50 92 MET A CA 1
ATOM 727 C C . MET A 1 92 ? 0.486 -3.410 -12.001 1.00 94.50 92 MET A C 1
ATOM 729 O O . MET A 1 92 ? 1.178 -2.902 -12.886 1.00 94.50 92 MET A O 1
ATOM 733 N N . CYS A 1 93 ? 1.007 -3.892 -10.870 1.00 94.69 93 CYS A N 1
ATOM 734 C CA . CYS A 1 93 ? 2.442 -3.908 -10.605 1.00 94.69 93 CYS A CA 1
ATOM 735 C C . CYS A 1 93 ? 3.193 -4.743 -11.651 1.00 94.69 93 CYS A C 1
ATOM 737 O O . CYS A 1 93 ? 4.163 -4.251 -12.220 1.00 94.69 93 CYS A O 1
ATOM 739 N N . CYS A 1 94 ? 2.727 -5.955 -11.980 1.00 93.81 94 CYS A N 1
ATOM 740 C CA . CYS A 1 94 ? 3.335 -6.781 -13.032 1.00 93.81 94 CYS A CA 1
ATOM 741 C C . CYS A 1 94 ? 3.359 -6.063 -14.382 1.00 93.81 94 CYS A C 1
ATOM 743 O O . CYS A 1 94 ? 4.406 -5.974 -15.014 1.00 93.81 94 CYS A O 1
ATOM 745 N N . MET A 1 95 ? 2.236 -5.473 -14.797 1.00 95.38 95 MET A N 1
ATOM 746 C CA . MET A 1 95 ? 2.168 -4.723 -16.052 1.00 95.38 95 MET A CA 1
ATOM 747 C C . MET A 1 95 ? 3.122 -3.524 -16.071 1.00 95.38 95 MET A C 1
ATOM 749 O O . MET A 1 95 ? 3.676 -3.197 -17.122 1.00 95.38 95 MET A O 1
ATOM 753 N N . PHE A 1 96 ? 3.301 -2.847 -14.936 1.00 94.88 96 PHE A N 1
ATOM 754 C CA . PHE A 1 96 ? 4.257 -1.752 -14.815 1.00 94.88 96 PHE A CA 1
ATOM 755 C C . PHE A 1 96 ? 5.700 -2.258 -14.900 1.00 94.88 96 PHE A C 1
ATOM 757 O O . PHE A 1 96 ? 6.503 -1.680 -15.635 1.00 94.88 96 PHE A O 1
ATOM 764 N N . MET A 1 97 ? 6.022 -3.342 -14.190 1.00 93.19 97 MET A N 1
ATOM 765 C CA . MET A 1 97 ? 7.349 -3.958 -14.203 1.00 93.19 97 MET A CA 1
ATOM 766 C C . MET A 1 97 ? 7.718 -4.473 -15.594 1.00 93.19 97 MET A C 1
ATOM 768 O O . MET A 1 97 ? 8.810 -4.179 -16.063 1.00 93.19 97 MET A O 1
ATOM 772 N N . ASP A 1 98 ? 6.799 -5.131 -16.303 1.00 93.88 98 ASP A N 1
ATOM 773 C CA . ASP A 1 98 ? 7.026 -5.623 -17.667 1.00 93.88 98 ASP A CA 1
ATOM 774 C C . ASP A 1 98 ? 7.342 -4.484 -18.647 1.00 93.88 98 ASP A C 1
ATOM 776 O O . ASP A 1 98 ? 8.215 -4.607 -19.507 1.00 93.88 98 ASP A O 1
ATOM 780 N N . ARG A 1 99 ? 6.655 -3.341 -18.513 1.00 94.62 99 ARG A N 1
ATOM 781 C CA . ARG A 1 99 ? 6.881 -2.160 -19.364 1.00 94.62 99 ARG A CA 1
ATOM 782 C C . ARG A 1 99 ? 8.201 -1.456 -19.070 1.00 94.62 99 ARG A C 1
ATOM 784 O O . ARG A 1 99 ? 8.796 -0.899 -19.987 1.00 94.62 99 ARG A O 1
ATOM 791 N N . ASN A 1 100 ? 8.648 -1.483 -17.817 1.00 92.50 100 ASN A N 1
ATOM 792 C CA . ASN A 1 100 ? 9.853 -0.796 -17.345 1.00 92.50 100 ASN A CA 1
ATOM 793 C C . ASN A 1 100 ? 10.964 -1.786 -16.963 1.00 92.50 100 ASN A C 1
ATOM 795 O O . ASN A 1 100 ? 11.817 -1.473 -16.133 1.00 92.50 100 ASN A O 1
ATOM 799 N N . ALA A 1 101 ? 10.959 -2.984 -17.558 1.00 90.94 101 ALA A N 1
ATOM 800 C CA . ALA A 1 101 ? 11.742 -4.123 -17.086 1.00 90.94 101 ALA A CA 1
ATOM 801 C C . ALA A 1 101 ? 13.233 -3.806 -16.937 1.00 90.94 101 ALA A C 1
ATOM 803 O O . ALA A 1 101 ? 13.842 -4.168 -15.941 1.00 90.94 101 ALA A O 1
ATOM 804 N N . GLN A 1 102 ? 13.825 -3.080 -17.886 1.00 90.75 102 GLN A N 1
ATOM 805 C CA . GLN A 1 102 ? 15.247 -2.740 -17.833 1.00 90.75 102 GLN A CA 1
ATOM 806 C C . GLN A 1 102 ? 15.608 -1.864 -16.620 1.00 90.75 102 GLN A C 1
ATOM 808 O O . GLN A 1 102 ? 16.649 -2.071 -15.992 1.00 90.75 102 GLN A O 1
ATOM 813 N N . GLU A 1 103 ? 14.752 -0.899 -16.289 1.00 91.19 103 GLU A N 1
ATOM 814 C CA . GLU A 1 103 ? 14.963 0.029 -15.174 1.00 91.19 103 GLU A CA 1
ATOM 815 C C . GLU A 1 103 ? 14.667 -0.652 -13.837 1.00 91.19 103 GLU A C 1
ATOM 817 O O . GLU A 1 103 ? 15.448 -0.523 -12.897 1.00 91.19 103 GLU A O 1
ATOM 822 N N . VAL A 1 104 ? 13.601 -1.455 -13.780 1.00 90.38 104 VAL A N 1
ATOM 823 C CA . VAL A 1 104 ? 13.236 -2.237 -12.591 1.00 90.38 104 VAL A CA 1
ATOM 824 C C . VAL A 1 104 ? 14.299 -3.288 -12.272 1.00 90.38 104 VAL A C 1
ATOM 826 O O . VAL A 1 104 ? 14.728 -3.373 -11.132 1.00 90.38 104 VAL A O 1
ATOM 829 N N . LEU A 1 105 ? 14.807 -4.031 -13.259 1.00 87.94 105 LEU A N 1
ATOM 830 C CA . LEU A 1 105 ? 15.873 -5.025 -13.049 1.00 87.94 105 LEU A CA 1
ATOM 831 C C . LEU A 1 105 ? 17.184 -4.407 -12.543 1.00 87.94 105 LEU A C 1
ATOM 833 O O . LEU A 1 105 ? 18.007 -5.106 -11.957 1.00 87.94 105 LEU A O 1
ATOM 837 N N . SER A 1 106 ? 17.384 -3.112 -12.793 1.00 86.69 106 SER A N 1
ATOM 838 C CA . SER A 1 106 ? 18.547 -2.356 -12.322 1.00 86.69 106 SER A CA 1
ATOM 839 C C . SER A 1 106 ? 18.293 -1.650 -10.983 1.00 86.69 106 SER A C 1
ATOM 841 O O . SER A 1 106 ? 19.212 -1.027 -10.452 1.00 86.69 106 SER A O 1
ATOM 843 N N . SER A 1 107 ? 17.067 -1.699 -10.449 1.00 87.75 107 SER A N 1
ATOM 844 C CA . SER A 1 107 ? 16.689 -1.004 -9.220 1.00 87.75 107 SER A CA 1
ATOM 845 C C . SER A 1 107 ? 17.056 -1.820 -7.979 1.00 87.75 107 SER A C 1
ATOM 847 O O . SER A 1 107 ? 17.010 -3.052 -7.974 1.00 87.75 107 SER A O 1
ATOM 849 N N . GLU A 1 108 ? 17.386 -1.129 -6.885 1.00 82.00 108 GLU A N 1
ATOM 850 C CA . GLU A 1 108 ? 17.612 -1.786 -5.590 1.00 82.00 108 GLU A CA 1
ATOM 851 C C . GLU A 1 108 ? 16.352 -2.509 -5.098 1.00 82.00 108 GLU A C 1
ATOM 853 O O . GLU A 1 108 ? 16.452 -3.584 -4.510 1.00 82.00 108 GLU A O 1
ATOM 858 N N . GLY A 1 109 ? 15.171 -1.970 -5.421 1.00 79.50 109 GLY A N 1
ATOM 859 C CA . GLY A 1 109 ? 13.884 -2.562 -5.067 1.00 79.50 109 GLY A CA 1
ATOM 860 C C . GLY A 1 109 ? 13.701 -3.975 -5.624 1.00 79.50 109 GLY A C 1
ATOM 861 O O . GLY A 1 109 ? 13.133 -4.828 -4.951 1.00 79.50 109 GLY A O 1
ATOM 862 N N . PHE A 1 110 ? 14.205 -4.259 -6.831 1.00 83.50 110 PHE A N 1
ATOM 863 C CA . PHE A 1 110 ? 14.153 -5.609 -7.398 1.00 83.50 110 PHE A CA 1
ATOM 864 C C . PHE A 1 110 ? 15.074 -6.587 -6.658 1.00 83.50 110 PHE A C 1
ATOM 866 O O . PHE A 1 110 ? 14.713 -7.742 -6.452 1.00 83.50 110 PHE A O 1
ATOM 873 N N . LEU A 1 111 ? 16.245 -6.127 -6.208 1.00 80.44 111 LEU A N 1
ATOM 874 C CA . LEU A 1 111 ? 17.178 -6.948 -5.428 1.00 80.44 111 LEU A CA 1
ATOM 875 C C . LEU A 1 1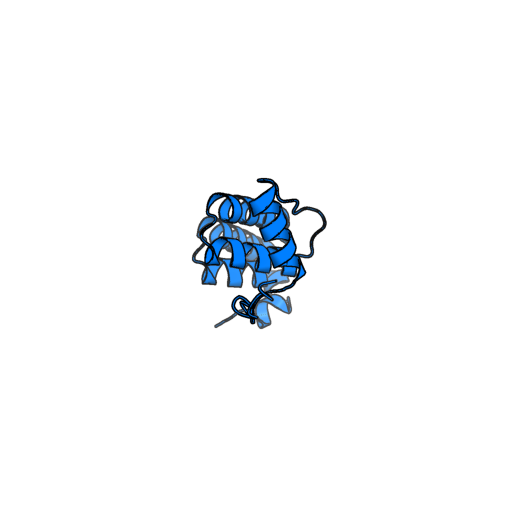11 ? 16.648 -7.273 -4.025 1.00 80.44 111 LEU A C 1
ATOM 877 O O . LEU A 1 111 ? 17.065 -8.275 -3.442 1.00 80.44 111 LEU A O 1
ATOM 881 N N . SER A 1 112 ? 15.751 -6.441 -3.489 1.00 79.25 112 SER A N 1
ATOM 882 C CA . SER A 1 112 ? 15.102 -6.645 -2.191 1.00 79.25 112 SER A CA 1
ATOM 883 C C . SER A 1 112 ? 13.805 -7.454 -2.245 1.00 79.25 112 SER A C 1
ATOM 885 O O . SER A 1 112 ? 13.265 -7.742 -1.179 1.00 79.25 112 SER A O 1
ATOM 887 N N . LEU A 1 113 ? 13.307 -7.811 -3.437 1.00 77.19 113 LEU A N 1
ATOM 888 C CA . LEU A 1 113 ? 12.081 -8.602 -3.570 1.00 77.19 113 LEU A CA 1
ATOM 889 C C . LEU A 1 113 ? 12.201 -9.928 -2.815 1.00 77.19 113 LEU A C 1
ATOM 891 O O . LEU A 1 113 ? 13.236 -10.607 -2.837 1.00 77.19 113 LEU A O 1
ATOM 895 N N . SER A 1 114 ? 11.109 -10.301 -2.158 1.00 70.56 114 SER A N 1
ATOM 896 C CA . SER A 1 114 ? 11.016 -11.574 -1.452 1.00 70.56 114 SER A CA 1
ATOM 897 C C . SER A 1 114 ? 11.068 -12.764 -2.433 1.00 70.56 114 SER A C 1
ATOM 899 O O . SER A 1 114 ? 10.564 -12.686 -3.552 1.00 70.56 114 SER A O 1
ATOM 901 N N . LYS A 1 115 ? 11.768 -13.844 -2.043 1.00 50.59 115 LYS A N 1
ATOM 902 C CA . LYS A 1 115 ? 11.970 -15.053 -2.873 1.00 50.59 115 LYS A CA 1
ATOM 903 C C . LYS A 1 115 ? 10.721 -15.914 -2.999 1.00 50.59 115 LYS A C 1
ATOM 905 O O . LYS A 1 115 ? 10.060 -16.123 -1.959 1.00 50.59 115 LYS A O 1
#

Foldseek 3Di:
DDDDDPPDDDDDDPADPLLVVQVVCCVVPVDGDDPPDDLVSLLRNLVVCLVVVPVVSNVVSLVVCLVPDDLQCLLVQLLSCVVSVPPVSVVSSVVVCVVVVVSNVVYVSVVPHDD

Radius of gyration: 16.89 Å; chains: 1; bounding box: 34×29×63 Å

pLDDT: mean 88.23, std 10.46, range [42.94, 95.38]

Secondary structure (DSSP, 8-state):
--PPPS------SS--HHHHHHHHHHHHHS----TTS-HHHHHHHHHHHHHHT-HHHHHHHHHHHHHS--TTTHHHHHHHHHHTT-HHHHHHHHHHHHHTHHHHHTSHHHHTS--

Sequence (115 aa):
MRESQPEAEIPLQDTTAEAFTMLLKYIYTGRATLTDEKEEVLLDFLSLAHKYGFPELEDSTSEYLCTILNIQNVCMTFDVASLYSLPKLTCMCCMFMDRNAQEVLSSEGFLSLSK

Organism: Homo sapiens (NCBI:txi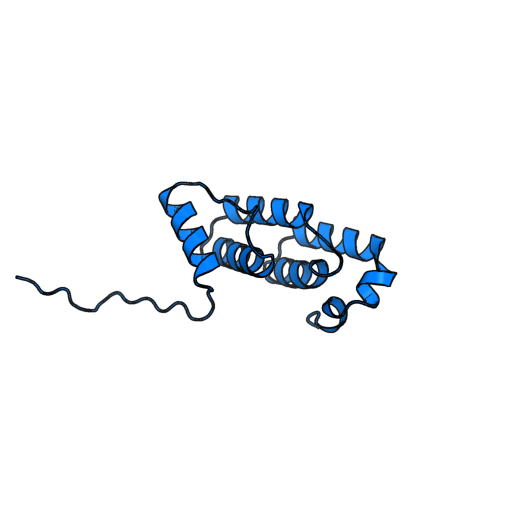d9606)

InterPro domains:
  IPR000210 BTB/POZ domain [PF00651] (5-68)
  IPR000210 BTB/POZ domain [PS50097] (1-36)
  IPR011333 SKP1/BTB/POZ domain superfamily [G3DSA:3.30.710.10] (1-109)
  IPR011333 SKP1/BTB/POZ domain superfamily [SSF54695] (7-67)
  IPR011705 BTB/Kelch-associated [PF07707] (75-115)
  IPR052407 BTB/POZ domain-containing protein 9 [PTHR46306] (1-115)